Protein AF-A0A061NPI5-F1 (afdb_monomer_lite)

Structure (mmCIF, N/CA/C/O backbone):
data_AF-A0A061NPI5-F1
#
_entry.id   AF-A0A061NPI5-F1
#
loop_
_atom_site.group_PDB
_atom_site.id
_atom_site.type_symbol
_atom_site.label_atom_id
_atom_site.label_alt_id
_atom_site.label_comp_id
_atom_site.label_asym_id
_atom_site.label_entity_id
_atom_site.label_seq_id
_atom_site.pdbx_PDB_ins_code
_atom_site.Cartn_x
_atom_site.Cartn_y
_atom_site.Cartn_z
_atom_site.occupancy
_atom_site.B_iso_or_equiv
_atom_site.auth_seq_id
_atom_site.auth_comp_id
_atom_site.auth_asym_id
_atom_site.auth_atom_id
_atom_site.pdbx_PDB_model_num
ATOM 1 N N . MET A 1 1 ? 3.033 -9.513 13.502 1.00 72.94 1 MET A N 1
ATOM 2 C CA . MET A 1 1 ? 1.823 -9.063 12.774 1.00 72.94 1 MET A CA 1
ATOM 3 C C . MET A 1 1 ? 0.917 -10.208 12.319 1.00 72.94 1 MET A C 1
ATOM 5 O O . MET A 1 1 ? -0.206 -10.256 12.786 1.00 72.94 1 MET A O 1
ATOM 9 N N . LYS A 1 2 ? 1.377 -11.180 11.509 1.00 81.38 2 LYS A N 1
ATOM 10 C CA . LYS A 1 2 ? 0.527 -12.291 11.009 1.00 81.38 2 LYS A CA 1
ATOM 11 C C . LYS A 1 2 ? -0.224 -13.074 12.102 1.00 81.38 2 LYS A C 1
ATOM 13 O O . LYS A 1 2 ? -1.406 -13.336 11.943 1.00 81.38 2 LYS A O 1
ATOM 18 N N . LYS A 1 3 ? 0.432 -13.398 13.226 1.00 85.38 3 LYS A N 1
ATOM 19 C CA . LYS A 1 3 ? -0.215 -14.069 14.375 1.00 85.38 3 LYS A CA 1
ATOM 20 C C . LYS A 1 3 ? -1.338 -13.224 14.995 1.00 85.38 3 LYS A C 1
ATOM 22 O O . LYS A 1 3 ? -2.401 -13.751 15.280 1.00 85.38 3 LYS A O 1
ATOM 27 N N . LEU A 1 4 ? -1.113 -11.916 15.138 1.00 87.50 4 LEU A N 1
ATOM 28 C CA . LEU A 1 4 ? -2.099 -10.973 15.680 1.00 87.50 4 LEU A CA 1
ATOM 29 C C . LEU A 1 4 ? -3.284 -10.807 14.724 1.00 87.50 4 LEU A C 1
ATOM 31 O O . LEU A 1 4 ? -4.431 -10.887 15.141 1.00 87.50 4 LEU A O 1
ATOM 35 N N . LEU A 1 5 ? -3.004 -10.679 13.425 1.00 87.50 5 LEU A N 1
ATOM 36 C CA . LEU A 1 5 ? -4.039 -10.629 12.395 1.00 87.50 5 LEU A CA 1
ATOM 37 C C . LEU A 1 5 ? -4.825 -11.935 12.293 1.00 87.50 5 LEU A C 1
ATOM 39 O O . LEU A 1 5 ? -5.981 -11.886 11.902 1.00 87.50 5 LEU A O 1
ATOM 43 N N . ALA A 1 6 ? -4.250 -13.085 12.655 1.00 84.19 6 ALA A N 1
ATOM 44 C CA . ALA A 1 6 ? -4.962 -14.360 12.669 1.00 84.19 6 ALA A CA 1
ATOM 45 C C . ALA A 1 6 ? -5.991 -14.441 13.809 1.00 84.19 6 ALA A C 1
ATOM 47 O O . ALA A 1 6 ? -7.097 -14.918 13.571 1.00 84.19 6 ALA A O 1
ATOM 48 N N . VAL A 1 7 ? -5.671 -13.920 14.998 1.00 90.38 7 VAL A N 1
ATOM 49 C CA . VAL A 1 7 ? -6.577 -13.945 16.166 1.00 90.38 7 VAL A CA 1
ATOM 50 C C . VAL A 1 7 ? -7.546 -12.761 16.232 1.00 90.38 7 VAL A C 1
ATOM 52 O O . VAL A 1 7 ? -8.573 -12.860 16.891 1.00 90.38 7 VAL A O 1
ATOM 55 N N . ALA A 1 8 ? -7.253 -11.648 15.553 1.00 89.75 8 ALA A N 1
ATOM 56 C CA . ALA A 1 8 ? -8.112 -10.464 15.559 1.00 89.75 8 ALA A CA 1
ATOM 57 C C . ALA A 1 8 ? -9.493 -10.739 14.937 1.00 89.75 8 ALA A C 1
ATOM 59 O O . ALA A 1 8 ? -9.589 -11.402 13.906 1.00 89.75 8 ALA A O 1
ATOM 60 N N . THR A 1 9 ? -10.557 -10.192 15.519 1.00 90.81 9 THR A N 1
ATOM 61 C CA . THR A 1 9 ? -11.923 -10.265 14.968 1.00 90.81 9 THR A CA 1
ATOM 62 C C . THR A 1 9 ? -12.159 -9.240 13.862 1.00 90.81 9 THR A C 1
ATOM 64 O O . THR A 1 9 ? -12.894 -9.514 12.919 1.00 90.81 9 THR A O 1
ATOM 67 N N . GLN A 1 10 ? -11.495 -8.088 13.949 1.00 90.75 10 GLN A N 1
ATOM 68 C CA . GLN A 1 10 ? -11.633 -6.969 13.025 1.00 90.75 10 GLN A CA 1
ATOM 69 C C . GLN A 1 10 ? -10.283 -6.278 12.808 1.00 90.75 10 GLN A C 1
ATOM 71 O O . GLN A 1 10 ? -9.409 -6.315 13.677 1.00 90.75 10 GLN A O 1
ATOM 76 N N . VAL A 1 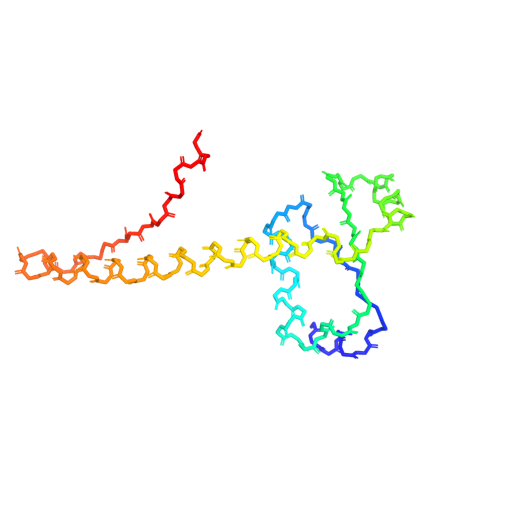11 ? -10.115 -5.642 11.649 1.00 92.44 11 VAL A N 1
ATOM 77 C CA . VAL A 1 11 ? -8.934 -4.841 11.317 1.00 92.44 11 VAL A CA 1
ATOM 78 C C . VAL A 1 11 ? -9.343 -3.386 11.098 1.00 92.44 11 VAL A C 1
ATOM 80 O O . VAL A 1 11 ? -10.209 -3.097 10.276 1.00 92.44 11 VAL A O 1
ATOM 83 N N . ILE A 1 12 ? -8.697 -2.467 11.817 1.00 93.50 12 ILE A N 1
ATOM 84 C CA . ILE A 1 12 ? -8.809 -1.026 11.573 1.00 93.50 12 ILE A CA 1
ATOM 85 C C . ILE A 1 12 ? -7.512 -0.572 10.910 1.00 93.50 12 ILE A C 1
ATOM 87 O O . ILE A 1 12 ? -6.430 -0.697 11.486 1.00 93.50 12 ILE A O 1
ATOM 91 N N . ILE A 1 13 ? -7.618 -0.072 9.686 1.00 93.25 13 ILE A N 1
ATOM 92 C CA . ILE A 1 13 ? -6.506 0.512 8.949 1.00 93.25 13 ILE A CA 1
ATOM 93 C C . ILE A 1 13 ? -6.363 1.966 9.406 1.00 93.25 13 ILE A C 1
ATOM 95 O O . ILE A 1 13 ? -7.295 2.756 9.279 1.00 93.25 13 ILE A O 1
ATOM 99 N N . ALA A 1 14 ? -5.196 2.301 9.949 1.00 92.94 14 ALA A N 1
ATOM 100 C CA . ALA A 1 14 ? -4.856 3.625 10.473 1.00 92.94 14 ALA A CA 1
ATOM 101 C C . ALA A 1 14 ? -3.536 4.154 9.882 1.00 92.94 14 ALA A C 1
ATOM 103 O O . ALA A 1 14 ? -2.797 4.870 10.547 1.00 92.94 14 ALA A O 1
ATOM 104 N N . THR A 1 15 ? -3.209 3.742 8.654 1.00 92.00 15 THR A N 1
ATOM 105 C CA . THR A 1 15 ? -2.092 4.298 7.876 1.00 92.00 15 THR A CA 1
ATOM 106 C C . THR A 1 15 ? -2.416 5.712 7.391 1.00 92.00 15 THR A C 1
ATOM 108 O O . THR A 1 15 ? -3.544 6.179 7.559 1.00 92.00 15 THR A O 1
ATOM 111 N N . ASP A 1 16 ? -1.460 6.392 6.767 1.00 90.31 16 ASP A N 1
ATOM 112 C CA . ASP A 1 16 ? -1.689 7.724 6.204 1.00 90.31 16 ASP A CA 1
ATOM 113 C C . ASP A 1 16 ? -2.865 7.734 5.216 1.00 90.31 16 ASP A C 1
ATOM 115 O O . ASP A 1 16 ? -3.175 6.725 4.576 1.00 90.31 16 ASP A O 1
ATOM 119 N N . ALA A 1 17 ? -3.573 8.860 5.155 1.00 88.44 17 ALA A N 1
ATOM 120 C CA . ALA A 1 17 ? -4.792 9.053 4.371 1.00 88.44 17 ALA A CA 1
ATOM 121 C C . ALA A 1 17 ? -4.483 9.327 2.887 1.00 88.44 17 ALA A C 1
ATOM 123 O O . ALA A 1 17 ? -4.860 10.352 2.317 1.00 88.44 17 ALA A O 1
ATOM 124 N N . ASP A 1 18 ? -3.757 8.408 2.260 1.00 89.12 18 ASP A N 1
ATOM 125 C CA . ASP A 1 18 ? -3.296 8.522 0.886 1.00 89.12 18 ASP A CA 1
ATOM 126 C C . ASP A 1 18 ? -3.302 7.164 0.155 1.00 89.12 18 ASP A C 1
ATOM 128 O O . ASP A 1 18 ? -3.640 6.109 0.702 1.00 89.12 18 ASP A O 1
ATOM 132 N N . ARG A 1 19 ? -2.951 7.194 -1.137 1.00 87.50 19 ARG A N 1
ATOM 133 C CA . ARG A 1 19 ? -2.905 5.987 -1.979 1.00 87.50 19 ARG A CA 1
ATOM 134 C C . ARG A 1 19 ? -1.826 5.004 -1.524 1.00 87.50 19 ARG A C 1
ATOM 136 O O . ARG A 1 19 ? -2.043 3.794 -1.599 1.00 87.50 19 ARG A O 1
ATOM 143 N N . GLU A 1 20 ? -0.665 5.492 -1.083 1.00 88.00 20 GLU A N 1
ATOM 144 C CA . GLU A 1 20 ? 0.427 4.615 -0.648 1.00 88.00 20 GLU A CA 1
ATOM 145 C C . GLU A 1 20 ? 0.100 3.943 0.689 1.00 88.00 20 GLU A C 1
ATOM 147 O O . GLU A 1 20 ? 0.312 2.737 0.836 1.00 88.00 20 GLU A O 1
ATOM 152 N N . GLY A 1 21 ? -0.510 4.674 1.620 1.00 90.44 21 GLY A N 1
ATOM 153 C CA . GLY A 1 21 ? -0.997 4.174 2.898 1.00 90.44 21 GLY A CA 1
ATOM 154 C C . GLY A 1 21 ? -2.032 3.062 2.742 1.00 90.44 21 GLY A C 1
ATOM 155 O O . GLY A 1 21 ? -1.953 2.058 3.462 1.00 90.44 21 GLY A O 1
ATOM 156 N N . GLU A 1 22 ? -2.946 3.176 1.771 1.00 91.62 22 GLU A N 1
ATOM 157 C CA . GLU A 1 22 ? -3.851 2.078 1.393 1.00 91.62 22 GLU A CA 1
ATOM 158 C C . GLU A 1 22 ? -3.090 0.874 0.834 1.00 91.62 22 GLU A C 1
ATOM 160 O O . GLU A 1 22 ? -3.335 -0.267 1.247 1.00 91.62 22 GLU A O 1
ATOM 165 N N . ASN A 1 23 ? -2.143 1.115 -0.079 1.00 91.81 23 ASN A N 1
ATOM 166 C CA . ASN A 1 23 ? -1.345 0.058 -0.697 1.00 91.81 23 ASN A CA 1
ATOM 167 C C . ASN A 1 23 ? -0.584 -0.773 0.337 1.00 91.81 23 ASN A C 1
ATOM 169 O O . ASN A 1 23 ? -0.638 -2.006 0.317 1.00 91.81 23 ASN A O 1
ATOM 173 N N . ILE A 1 24 ? 0.090 -0.108 1.272 1.00 92.44 24 ILE A N 1
ATOM 174 C CA . ILE A 1 24 ? 0.887 -0.760 2.310 1.00 92.44 24 ILE A CA 1
ATOM 175 C C . ILE A 1 24 ? -0.011 -1.587 3.232 1.00 92.44 24 ILE A C 1
ATOM 177 O O . ILE A 1 24 ? 0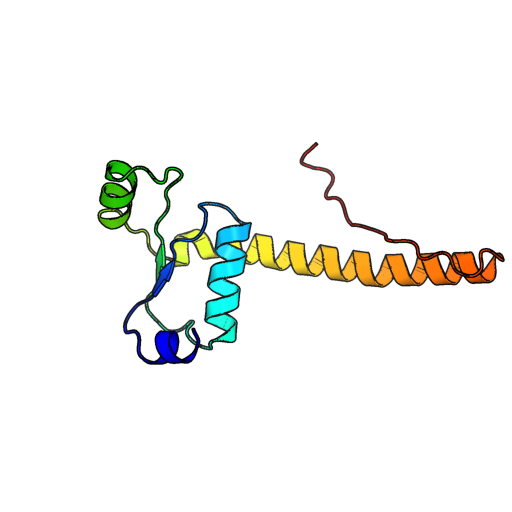.245 -2.778 3.433 1.00 92.44 24 ILE A O 1
ATOM 181 N N . ALA A 1 25 ? -1.080 -0.988 3.765 1.00 92.94 25 ALA A N 1
ATOM 182 C CA . ALA A 1 25 ? -1.964 -1.660 4.710 1.00 92.94 25 ALA A CA 1
ATOM 183 C C . ALA A 1 25 ? -2.601 -2.916 4.103 1.00 92.94 25 ALA A C 1
ATOM 185 O O . ALA A 1 25 ? -2.500 -4.011 4.668 1.00 92.94 25 ALA A O 1
ATOM 186 N N . ARG A 1 26 ? -3.208 -2.784 2.920 1.00 91.88 26 ARG A N 1
ATOM 187 C CA . ARG A 1 26 ? -3.886 -3.898 2.248 1.00 91.88 26 ARG A CA 1
ATOM 188 C C . ARG A 1 26 ? -2.908 -4.962 1.758 1.00 91.88 26 ARG A C 1
ATOM 190 O O . ARG A 1 26 ? -3.203 -6.143 1.919 1.00 91.88 26 ARG A O 1
ATOM 197 N N . SER A 1 27 ? -1.717 -4.593 1.282 1.00 91.69 27 SER A N 1
ATOM 198 C CA . SER A 1 27 ? -0.675 -5.569 0.917 1.00 91.69 27 SER A CA 1
ATOM 199 C C . SER A 1 27 ? -0.227 -6.419 2.110 1.00 91.69 27 SER A C 1
ATOM 201 O O . SER A 1 27 ? -0.005 -7.625 1.976 1.00 91.69 27 SER A O 1
ATOM 203 N N . ILE A 1 28 ? -0.122 -5.823 3.303 1.00 92.25 28 ILE A N 1
ATOM 204 C CA . ILE A 1 28 ? 0.202 -6.559 4.533 1.00 92.25 28 ILE A CA 1
ATOM 205 C C . ILE A 1 28 ? -0.929 -7.528 4.900 1.00 92.25 28 ILE A C 1
ATOM 207 O O . ILE A 1 28 ? -0.655 -8.683 5.236 1.00 92.25 28 ILE A O 1
ATOM 211 N N . ILE A 1 29 ? -2.187 -7.085 4.820 1.00 91.88 29 ILE A N 1
ATOM 212 C CA . ILE A 1 29 ? -3.373 -7.902 5.124 1.00 91.88 29 ILE A CA 1
ATOM 213 C C . ILE A 1 29 ? -3.502 -9.074 4.138 1.00 91.88 29 ILE A C 1
ATOM 215 O O . ILE A 1 29 ? -3.693 -10.219 4.565 1.00 91.88 29 ILE A O 1
ATOM 219 N N . GLU A 1 30 ? -3.318 -8.813 2.842 1.00 91.25 30 GLU A N 1
ATOM 220 C CA . GLU A 1 30 ? -3.324 -9.814 1.769 1.00 91.25 30 GLU A CA 1
ATOM 221 C C . GLU A 1 30 ? -2.227 -10.859 2.005 1.00 91.25 30 GLU A C 1
ATOM 223 O O . GLU A 1 30 ? -2.494 -12.062 2.061 1.00 91.25 30 GLU A O 1
ATOM 228 N N . LYS A 1 31 ? -0.994 -10.413 2.280 1.00 91.62 31 LYS A N 1
ATOM 229 C CA . LYS A 1 31 ? 0.143 -11.300 2.571 1.00 91.62 31 LYS A CA 1
ATOM 230 C C . LYS A 1 31 ? -0.038 -12.089 3.873 1.00 91.62 31 LYS A C 1
ATOM 232 O O . LYS A 1 31 ? 0.464 -13.210 4.004 1.00 91.62 31 LYS A O 1
ATOM 237 N N . ALA A 1 32 ? -0.777 -11.539 4.835 1.00 90.81 32 ALA A N 1
ATOM 238 C CA . ALA A 1 32 ? -1.168 -12.226 6.060 1.00 90.81 32 ALA A CA 1
ATOM 239 C C . ALA A 1 32 ? -2.339 -13.210 5.868 1.00 90.81 32 ALA A C 1
ATOM 241 O O . ALA A 1 32 ? -2.604 -13.982 6.791 1.00 90.81 32 ALA A O 1
ATOM 242 N N . ARG A 1 33 ? -2.982 -13.238 4.688 1.00 88.94 33 ARG A N 1
ATOM 243 C CA . ARG A 1 33 ? -4.200 -14.010 4.371 1.00 88.94 33 ARG A CA 1
ATOM 244 C C . ARG A 1 33 ? -5.393 -13.655 5.267 1.00 88.94 33 ARG A C 1
ATOM 246 O O . ARG A 1 33 ? -6.198 -14.517 5.612 1.00 88.94 33 ARG A O 1
ATOM 253 N N . ALA A 1 34 ? -5.499 -12.385 5.652 1.00 89.25 34 ALA A N 1
ATOM 254 C CA . ALA A 1 34 ? -6.540 -11.880 6.549 1.00 89.25 34 ALA A CA 1
ATOM 255 C C . ALA A 1 34 ? -7.607 -11.029 5.832 1.00 89.25 34 ALA A C 1
ATOM 257 O O . ALA A 1 34 ? -8.413 -10.386 6.493 1.00 89.25 34 ALA A O 1
ATOM 258 N N . SER A 1 35 ? -7.646 -11.042 4.495 1.00 86.44 35 SER A N 1
ATOM 259 C CA . SER A 1 35 ? -8.553 -10.206 3.688 1.00 86.44 35 SER A CA 1
ATOM 260 C C . SER A 1 35 ? -10.045 -10.512 3.860 1.00 86.44 35 SER A C 1
ATOM 262 O O . SER A 1 35 ? -10.873 -9.715 3.453 1.00 86.44 35 SER A O 1
ATOM 264 N N . HIS A 1 36 ? -10.399 -11.656 4.448 1.00 87.19 36 HIS A N 1
ATOM 265 C CA . HIS A 1 36 ? -11.788 -12.039 4.727 1.00 87.19 36 HIS A CA 1
ATOM 266 C C . HIS A 1 36 ? -12.356 -11.371 5.990 1.00 87.19 36 HIS A C 1
ATOM 268 O O . HIS A 1 36 ? -13.529 -11.547 6.305 1.00 87.19 36 HIS A O 1
ATOM 274 N N . LYS A 1 37 ? -11.518 -10.676 6.767 1.00 89.44 37 LYS A N 1
ATOM 275 C CA . LYS A 1 37 ? -11.925 -10.064 8.033 1.00 89.44 37 LYS A CA 1
ATOM 276 C C . LYS A 1 37 ? -12.580 -8.707 7.789 1.00 89.44 37 LYS A C 1
ATOM 278 O O . LYS A 1 37 ? -12.147 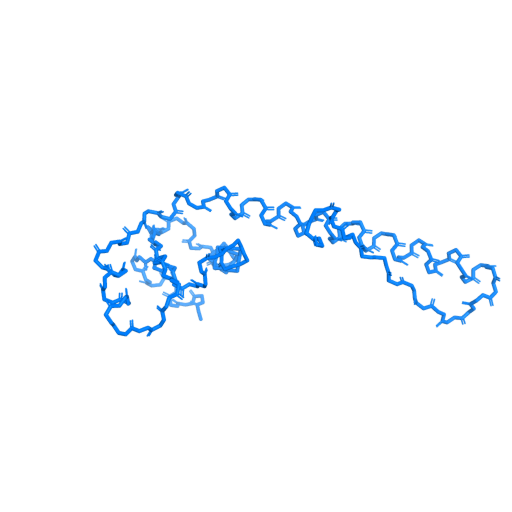-8.003 6.877 1.00 89.44 37 LYS A O 1
ATOM 283 N N . PRO A 1 38 ? -13.562 -8.309 8.617 1.00 92.00 38 PRO A N 1
ATOM 284 C CA . PRO A 1 38 ? -14.168 -6.992 8.508 1.00 92.00 38 PRO A CA 1
ATOM 285 C C . PRO A 1 38 ? -13.093 -5.912 8.665 1.00 92.00 38 PRO A C 1
ATOM 287 O O . PRO A 1 38 ? -12.282 -5.943 9.599 1.00 92.00 38 PRO A O 1
ATOM 290 N N . MET A 1 39 ? -13.081 -4.981 7.713 1.00 92.44 39 MET A N 1
ATOM 291 C CA . MET A 1 39 ? -12.089 -3.919 7.605 1.00 92.44 39 MET A CA 1
ATOM 292 C C . MET A 1 39 ? -12.761 -2.557 7.728 1.00 92.44 39 MET A C 1
ATOM 294 O O . MET A 1 39 ? -13.708 -2.244 7.009 1.00 92.44 39 MET A O 1
ATOM 298 N N . GLN A 1 40 ? -12.232 -1.734 8.625 1.00 94.06 40 GLN A N 1
ATOM 299 C CA . GLN A 1 40 ? -12.593 -0.328 8.756 1.00 94.06 40 GLN A CA 1
ATOM 300 C C . GLN A 1 40 ? -11.380 0.552 8.496 1.00 94.06 40 GLN A C 1
ATOM 302 O O . GLN A 1 40 ? -10.239 0.137 8.706 1.00 94.06 40 GLN A O 1
ATOM 307 N N . ARG A 1 41 ? -11.634 1.779 8.051 1.00 93.50 41 ARG A N 1
ATOM 308 C CA . ARG A 1 41 ? -10.606 2.752 7.714 1.00 93.50 41 ARG A CA 1
ATOM 309 C C . ARG A 1 41 ? -10.743 4.009 8.559 1.00 93.50 41 ARG A C 1
ATOM 311 O O . ARG A 1 41 ? -11.775 4.679 8.528 1.00 93.50 41 ARG A O 1
ATOM 318 N N . LEU A 1 42 ? -9.668 4.336 9.269 1.00 93.81 42 LEU A N 1
ATOM 319 C CA . LEU A 1 42 ? -9.462 5.627 9.907 1.00 93.81 42 LEU A CA 1
ATOM 320 C C . LEU A 1 42 ? -8.848 6.578 8.876 1.00 93.81 42 LEU A C 1
ATOM 322 O O . LEU A 1 42 ? -7.733 6.336 8.416 1.00 93.81 42 LEU A O 1
ATOM 326 N N . TRP A 1 43 ? -9.582 7.624 8.499 1.00 90.81 43 TRP A N 1
ATOM 327 C CA . TRP A 1 43 ? -9.152 8.616 7.512 1.00 90.81 43 TRP A CA 1
ATOM 328 C C . TRP A 1 43 ? -8.949 9.968 8.197 1.00 90.81 43 TRP A C 1
ATOM 330 O O . TRP A 1 43 ? -9.893 10.741 8.351 1.00 90.81 43 TRP A O 1
ATOM 340 N N . ILE A 1 44 ? -7.727 10.224 8.660 1.00 91.31 44 ILE A N 1
ATOM 341 C CA . ILE A 1 44 ? -7.356 11.456 9.363 1.00 91.31 44 ILE A CA 1
ATOM 342 C C . ILE A 1 44 ? -6.079 12.034 8.754 1.00 91.31 44 ILE A C 1
ATOM 344 O O . ILE A 1 44 ? -5.175 11.291 8.386 1.00 91.31 44 ILE A O 1
ATOM 348 N N . ASN A 1 45 ? -6.005 13.363 8.682 1.00 87.62 45 ASN A N 1
ATOM 349 C CA . ASN A 1 45 ? -4.829 14.092 8.187 1.00 87.62 45 ASN A CA 1
ATOM 350 C C . ASN A 1 45 ? -4.012 14.738 9.321 1.00 87.62 45 ASN A C 1
ATOM 352 O O . ASN A 1 45 ? -3.010 15.397 9.059 1.00 87.62 45 ASN A O 1
ATOM 356 N N . SER A 1 46 ? -4.454 14.592 10.576 1.00 88.44 46 SER A N 1
ATOM 357 C CA . SER A 1 46 ? -3.823 15.182 11.758 1.00 88.44 46 SER A CA 1
ATOM 358 C C . SER A 1 46 ? -3.709 14.155 12.880 1.00 88.44 46 SER A C 1
ATOM 360 O O . SER A 1 46 ? -4.617 13.356 13.103 1.00 88.44 46 SER A O 1
ATOM 362 N N . LEU A 1 47 ? -2.591 14.211 13.606 1.00 89.94 47 LEU A N 1
ATOM 363 C CA . LEU A 1 47 ? -2.309 13.375 14.777 1.00 89.94 47 LEU A CA 1
ATOM 364 C C . LEU A 1 47 ? -2.774 14.027 16.089 1.00 89.94 47 LEU A C 1
ATOM 366 O O . LEU A 1 47 ? -2.495 13.517 17.176 1.00 89.94 47 LEU A O 1
ATOM 370 N N . GLU A 1 48 ? -3.476 15.159 16.013 1.00 92.94 48 GLU A N 1
ATOM 371 C CA . GLU A 1 48 ? -4.056 15.797 17.187 1.00 92.94 48 GLU A CA 1
ATOM 372 C C . GLU A 1 48 ? -5.103 14.900 17.851 1.00 92.94 48 GLU A C 1
ATOM 374 O O . GLU A 1 48 ? -5.949 14.280 17.206 1.00 92.94 48 GLU A O 1
ATOM 379 N N . LYS A 1 49 ? -5.087 14.875 19.187 1.00 91.94 49 LYS A N 1
ATOM 380 C CA . LYS A 1 49 ? -5.931 13.982 19.993 1.00 91.94 49 LYS A CA 1
ATOM 381 C C . LYS A 1 49 ? -7.425 14.107 19.669 1.00 91.94 49 LYS A C 1
ATOM 383 O O . LYS A 1 49 ? -8.130 13.101 19.678 1.00 91.94 49 LYS A O 1
ATOM 388 N N . GLN A 1 50 ? -7.904 15.321 19.401 1.00 91.75 50 GLN A N 1
ATOM 389 C CA . GLN A 1 50 ? -9.314 15.566 19.083 1.00 91.75 50 GLN A CA 1
ATOM 390 C C . GLN A 1 50 ? -9.699 14.967 17.724 1.00 91.75 50 GLN A C 1
ATOM 392 O O . GLN A 1 50 ? -10.733 14.311 17.619 1.00 91.75 50 GLN A O 1
ATOM 397 N N . GLU A 1 51 ? -8.844 15.127 16.714 1.00 90.50 51 GLU A N 1
ATOM 398 C CA . GLU A 1 51 ? -9.070 14.604 15.364 1.00 90.50 51 GLU A CA 1
ATOM 399 C C . GLU A 1 51 ? -8.994 13.080 15.328 1.00 90.50 51 GLU A C 1
ATOM 401 O O . GLU A 1 51 ? -9.842 12.437 14.716 1.00 90.50 51 GLU A O 1
ATOM 406 N N . VAL A 1 52 ? -8.061 12.481 16.072 1.00 91.81 52 VAL A N 1
ATOM 407 C CA . VAL A 1 52 ? -7.995 11.023 16.229 1.00 91.81 52 VAL A CA 1
ATOM 408 C C . VAL A 1 52 ? -9.292 10.494 16.850 1.00 91.81 52 VAL A C 1
ATOM 410 O O . VAL A 1 52 ? -9.889 9.560 16.320 1.00 91.81 52 VAL A O 1
ATOM 413 N N . GLN A 1 53 ? -9.774 11.107 17.938 1.00 92.38 53 GLN A N 1
ATOM 414 C CA . GLN A 1 53 ? -11.027 10.692 18.582 1.00 92.38 53 GLN A CA 1
ATOM 415 C C . GLN A 1 53 ? -12.233 10.815 17.643 1.00 92.38 53 GLN A C 1
ATOM 417 O O . GLN A 1 53 ? -13.041 9.891 17.578 1.00 92.38 53 GLN A O 1
ATOM 422 N N . ARG A 1 54 ? -12.334 11.912 16.883 1.00 91.50 54 ARG A N 1
ATOM 423 C CA . ARG A 1 54 ? -13.379 12.097 15.861 1.00 91.50 54 ARG A CA 1
ATOM 424 C C . ARG A 1 54 ? -13.264 11.081 14.724 1.00 91.50 54 ARG A C 1
ATOM 426 O O . ARG A 1 54 ? -14.268 10.537 14.280 1.00 91.50 54 ARG A O 1
ATOM 433 N N . GLY A 1 55 ? -12.050 10.771 14.280 1.00 90.81 55 GLY A N 1
ATOM 434 C CA . GLY A 1 55 ? -11.820 9.765 13.248 1.00 90.81 55 GLY A CA 1
ATOM 435 C C . GLY A 1 55 ? -12.257 8.366 13.690 1.00 90.81 55 GLY A C 1
ATOM 436 O O . GLY A 1 55 ? -12.836 7.625 12.898 1.00 90.81 55 GLY A O 1
ATOM 437 N N . PHE A 1 56 ? -12.047 8.013 14.962 1.00 91.88 56 PHE A N 1
ATOM 438 C CA . PHE A 1 56 ? -12.510 6.736 15.515 1.00 91.88 56 PHE A CA 1
ATOM 439 C C . PHE A 1 56 ? -14.034 6.657 15.676 1.00 91.88 56 PHE A C 1
ATOM 441 O O . PHE A 1 56 ? -14.583 5.559 15.607 1.00 91.88 56 PHE A O 1
ATOM 448 N N . THR A 1 57 ? -14.737 7.779 15.862 1.00 92.00 57 THR A N 1
ATOM 449 C CA . THR A 1 57 ? -16.211 7.778 15.865 1.00 92.00 57 THR A CA 1
ATOM 450 C C . THR A 1 57 ? -16.803 7.743 14.456 1.00 92.00 57 THR A C 1
ATOM 452 O O . THR A 1 57 ? -17.937 7.302 14.290 1.00 92.00 57 THR A O 1
ATOM 455 N N . GLN A 1 58 ? -16.041 8.159 13.440 1.00 90.69 58 GLN A N 1
ATOM 456 C CA . GLN A 1 58 ? -16.459 8.224 12.034 1.00 90.69 58 GLN A CA 1
ATOM 457 C C . GLN A 1 58 ? -15.685 7.251 11.130 1.00 90.6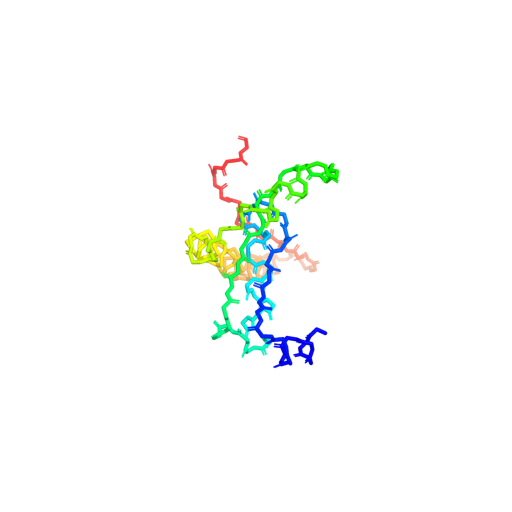9 58 GLN A C 1
ATOM 459 O O . GLN A 1 58 ? -15.338 7.582 9.990 1.00 90.69 58 GLN A O 1
ATOM 464 N N . LEU A 1 59 ? -15.418 6.039 11.626 1.00 92.19 59 LEU A N 1
ATOM 465 C CA . LEU A 1 59 ? -14.744 5.003 10.844 1.00 92.19 59 LEU A CA 1
ATOM 466 C C . LEU A 1 59 ? -15.523 4.691 9.566 1.00 92.19 59 LEU A C 1
ATOM 468 O O . LEU A 1 59 ? -16.730 4.457 9.581 1.00 92.19 59 LEU A O 1
ATOM 472 N N . GLN A 1 60 ? -14.803 4.672 8.452 1.00 91.12 60 GLN A N 1
ATOM 473 C CA . GLN A 1 60 ? -15.364 4.364 7.144 1.00 91.12 60 GLN A CA 1
ATOM 474 C C . GLN A 1 60 ? -15.225 2.868 6.857 1.00 91.12 60 GLN A C 1
ATOM 476 O O . GLN A 1 60 ? -14.322 2.203 7.373 1.00 91.12 60 GLN A O 1
ATOM 481 N N . GLU A 1 61 ? -16.088 2.332 6.000 1.00 91.50 61 GLU A N 1
ATOM 482 C CA . GLU A 1 61 ? -15.920 0.974 5.485 1.00 91.50 61 GLU A CA 1
ATOM 483 C C . GLU A 1 61 ? -14.653 0.881 4.629 1.00 91.50 61 GLU A C 1
ATOM 485 O O . GLU A 1 61 ? -14.368 1.767 3.818 1.00 91.50 61 GLU A O 1
ATOM 490 N N . GLY A 1 62 ? -13.881 -0.195 4.807 1.00 85.19 62 GLY A N 1
ATOM 491 C CA . GLY A 1 62 ? -12.627 -0.385 4.079 1.00 85.19 62 GLY A CA 1
ATOM 492 C C . GLY A 1 62 ? -12.818 -0.405 2.561 1.00 85.19 62 GLY A C 1
ATOM 493 O O . GLY A 1 62 ? -11.977 0.125 1.833 1.00 85.19 62 GLY A O 1
ATOM 494 N N . ASP A 1 63 ? -13.924 -0.967 2.074 1.00 86.94 63 ASP A N 1
ATOM 495 C CA . ASP A 1 63 ? -14.187 -1.178 0.643 1.00 86.94 63 ASP A CA 1
ATOM 496 C C . ASP A 1 63 ? -14.329 0.120 -0.152 1.00 86.94 63 ASP A C 1
ATOM 498 O O . ASP A 1 63 ? -13.982 0.159 -1.332 1.00 86.94 63 ASP A O 1
ATOM 502 N N . LYS A 1 64 ? -14.701 1.219 0.513 1.00 88.69 64 LYS A N 1
ATOM 503 C CA . LYS A 1 64 ? -14.757 2.557 -0.091 1.00 88.69 64 LYS A CA 1
ATOM 504 C C . LYS A 1 64 ? -13.418 3.001 -0.695 1.00 88.69 64 LYS A C 1
ATOM 506 O O . LYS A 1 64 ? -13.407 3.792 -1.633 1.00 88.69 64 LYS A O 1
ATOM 511 N N . TYR A 1 65 ? -12.304 2.483 -0.176 1.00 87.94 65 TYR A N 1
ATOM 512 C CA . TYR A 1 65 ? -10.946 2.831 -0.603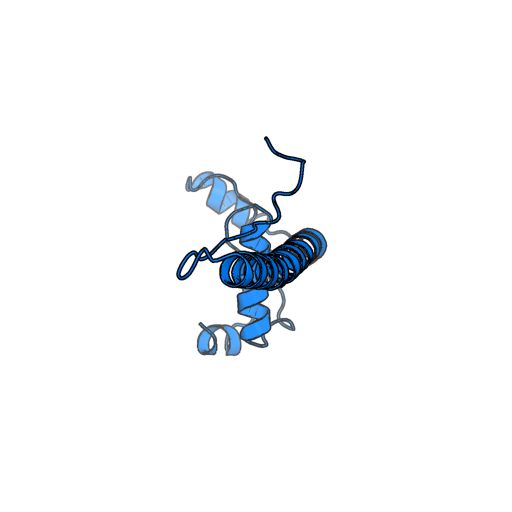 1.00 87.94 65 TYR A CA 1
ATOM 513 C C . TYR A 1 65 ? -10.256 1.722 -1.410 1.00 87.94 65 TYR A C 1
ATOM 515 O O . TYR A 1 65 ? -9.074 1.832 -1.735 1.00 87.94 65 TYR A O 1
ATOM 523 N N . LEU A 1 66 ? -10.982 0.658 -1.776 1.00 88.00 66 LEU A N 1
ATOM 524 C CA . LEU A 1 66 ? -10.429 -0.439 -2.573 1.00 88.00 66 LEU A CA 1
ATOM 525 C C . LEU A 1 66 ? -9.909 0.045 -3.937 1.00 88.00 66 LEU A C 1
ATOM 527 O O . LEU A 1 66 ? -8.854 -0.400 -4.378 1.00 88.00 66 LEU A O 1
ATOM 531 N N . SER A 1 67 ? -10.587 1.008 -4.562 1.00 89.75 67 SER A N 1
ATOM 532 C CA . SER A 1 67 ? -10.159 1.592 -5.838 1.00 89.75 67 SER A CA 1
ATOM 533 C C . SER A 1 67 ? -8.797 2.294 -5.749 1.00 89.75 67 SER A C 1
ATOM 535 O O . SER A 1 67 ? -7.978 2.148 -6.654 1.00 89.75 67 SER A O 1
ATOM 537 N N . LEU A 1 68 ? -8.508 2.997 -4.645 1.00 88.88 68 LEU A N 1
ATOM 538 C CA . LEU A 1 68 ? -7.202 3.637 -4.416 1.00 88.88 68 LEU A CA 1
ATOM 539 C C . LEU A 1 68 ? -6.087 2.598 -4.294 1.00 88.88 68 LEU A C 1
ATOM 541 O O . LEU A 1 68 ? -4.987 2.790 -4.814 1.00 88.88 68 LEU A O 1
ATOM 545 N N . TYR A 1 69 ? -6.383 1.490 -3.618 1.00 89.75 69 TYR A N 1
ATOM 546 C CA . TYR A 1 69 ? -5.472 0.360 -3.510 1.00 89.75 69 TYR A CA 1
ATOM 547 C C . TYR A 1 69 ? -5.179 -0.271 -4.873 1.00 89.75 69 TYR A C 1
ATOM 549 O O . TYR A 1 69 ? -4.015 -0.496 -5.204 1.00 89.75 69 TYR A O 1
ATOM 557 N N . GLU A 1 70 ? -6.210 -0.533 -5.677 1.00 90.00 70 GLU A N 1
ATOM 558 C CA . GLU A 1 70 ? -6.056 -1.114 -7.014 1.00 90.00 70 GLU A CA 1
ATOM 559 C C . GLU A 1 70 ? -5.259 -0.197 -7.945 1.00 90.00 70 GLU A C 1
ATOM 561 O O . GLU A 1 70 ? -4.352 -0.665 -8.637 1.00 90.00 70 GLU A O 1
ATOM 566 N N . GLU A 1 71 ? -5.524 1.112 -7.908 1.00 90.88 71 GLU A N 1
ATOM 567 C CA . GLU A 1 71 ? -4.767 2.116 -8.657 1.00 90.88 71 GLU A CA 1
ATOM 568 C C . GLU A 1 71 ? -3.280 2.107 -8.261 1.00 90.88 71 GLU A C 1
ATOM 570 O O . GLU A 1 71 ? -2.395 2.025 -9.120 1.00 90.88 71 GLU A O 1
ATOM 575 N N . ALA A 1 72 ? -2.989 2.149 -6.957 1.00 89.50 72 ALA A N 1
ATOM 576 C CA . ALA A 1 72 ? -1.622 2.140 -6.442 1.00 89.50 72 ALA A CA 1
ATOM 577 C C . ALA A 1 72 ? -0.885 0.835 -6.785 1.00 89.50 72 ALA A C 1
ATOM 579 O O . ALA A 1 72 ? 0.285 0.862 -7.179 1.00 89.50 72 ALA A O 1
ATOM 580 N N . LYS A 1 73 ? -1.577 -0.307 -6.693 1.00 90.12 73 LYS A N 1
ATOM 581 C CA . LYS A 1 73 ? -1.048 -1.627 -7.052 1.00 90.12 73 LYS A CA 1
ATOM 582 C C . LYS A 1 73 ? -0.723 -1.698 -8.542 1.00 90.12 73 LYS A C 1
ATOM 584 O O . LYS A 1 73 ? 0.387 -2.086 -8.902 1.00 90.12 73 LYS A O 1
ATOM 589 N N . ALA A 1 74 ? -1.642 -1.268 -9.407 1.00 90.25 74 ALA A N 1
ATOM 590 C CA . ALA A 1 74 ? -1.426 -1.235 -10.853 1.00 90.25 74 ALA A CA 1
ATOM 591 C C . ALA A 1 74 ? -0.219 -0.364 -11.229 1.00 90.25 74 ALA A C 1
ATOM 593 O O . ALA A 1 74 ? 0.621 -0.780 -12.031 1.00 90.25 74 ALA A O 1
ATOM 594 N N . ARG A 1 75 ? -0.079 0.809 -10.598 1.00 89.06 75 ARG A N 1
ATOM 595 C CA . ARG A 1 75 ? 1.082 1.681 -10.796 1.00 89.06 75 ARG A CA 1
ATOM 596 C C . ARG A 1 75 ? 2.384 1.015 -10.357 1.00 89.06 75 ARG A C 1
ATOM 598 O O . ARG A 1 75 ? 3.345 1.024 -11.120 1.00 89.06 75 ARG A O 1
ATOM 605 N N . GLN A 1 76 ? 2.409 0.400 -9.175 1.00 89.00 76 GLN A N 1
ATOM 606 C CA . GLN A 1 76 ? 3.593 -0.300 -8.672 1.00 89.00 76 GLN A CA 1
ATOM 607 C C . GLN A 1 76 ? 4.037 -1.415 -9.629 1.00 89.00 76 GLN A C 1
ATOM 609 O O . GLN A 1 76 ? 5.229 -1.545 -9.912 1.00 89.00 76 GLN A O 1
ATOM 614 N N . PHE A 1 77 ? 3.090 -2.187 -10.171 1.00 89.69 77 PHE A N 1
ATOM 615 C CA . PHE A 1 77 ? 3.389 -3.210 -11.174 1.00 89.69 77 PHE A CA 1
ATOM 616 C C . PHE A 1 77 ? 3.910 -2.616 -12.485 1.00 89.69 77 PHE A C 1
ATOM 618 O O . PHE A 1 77 ? 4.884 -3.132 -13.033 1.00 89.69 77 PHE A O 1
ATOM 625 N N . GLY A 1 78 ? 3.301 -1.535 -12.978 1.00 90.81 78 GLY A N 1
ATOM 626 C CA . GLY A 1 78 ? 3.737 -0.859 -14.200 1.00 90.81 78 GLY A CA 1
ATOM 627 C C . GLY A 1 78 ? 5.152 -0.290 -14.085 1.00 90.81 78 GLY A C 1
ATOM 628 O O . GLY A 1 78 ? 6.001 -0.563 -14.936 1.00 90.81 78 GLY A O 1
ATOM 629 N N . ASP A 1 79 ? 5.431 0.433 -13.000 1.00 88.62 79 ASP A N 1
ATOM 630 C CA . ASP A 1 79 ? 6.739 1.039 -12.747 1.00 88.62 79 ASP A CA 1
ATOM 631 C C . ASP A 1 79 ? 7.827 -0.033 -12.591 1.00 88.62 79 ASP A C 1
ATOM 633 O O . ASP A 1 79 ? 8.918 0.107 -13.150 1.00 88.62 79 ASP A O 1
ATOM 637 N N . TRP A 1 80 ? 7.521 -1.143 -11.908 1.00 89.06 80 TRP A N 1
ATOM 638 C CA . TRP A 1 80 ? 8.442 -2.273 -11.784 1.00 89.06 80 TRP A CA 1
ATOM 639 C C . TRP A 1 80 ? 8.704 -2.956 -13.129 1.00 89.06 80 TRP A C 1
ATOM 641 O O . TRP A 1 80 ? 9.858 -3.209 -13.475 1.00 89.06 80 TRP A O 1
ATOM 651 N N . LEU A 1 81 ? 7.655 -3.221 -13.914 1.00 91.31 81 LEU A N 1
ATOM 652 C CA . LEU A 1 81 ? 7.772 -3.906 -15.200 1.00 91.31 81 LEU A CA 1
ATOM 653 C C . LEU A 1 81 ? 8.604 -3.091 -16.196 1.00 91.31 81 LEU A C 1
ATOM 655 O O . LEU A 1 81 ? 9.529 -3.622 -16.814 1.00 91.31 81 LEU A O 1
ATOM 659 N N . VAL A 1 82 ? 8.294 -1.802 -16.345 1.00 90.12 82 VAL A N 1
ATOM 660 C CA . VAL A 1 82 ? 9.031 -0.910 -17.247 1.00 90.12 82 VAL A CA 1
ATOM 661 C C . VAL A 1 82 ? 10.444 -0.692 -16.723 1.00 90.12 82 VAL A C 1
ATOM 663 O O . VAL A 1 82 ? 11.403 -0.853 -17.476 1.00 90.12 82 VAL A O 1
ATOM 666 N N . GLY A 1 83 ? 10.591 -0.383 -15.434 1.00 89.62 83 GLY A N 1
ATOM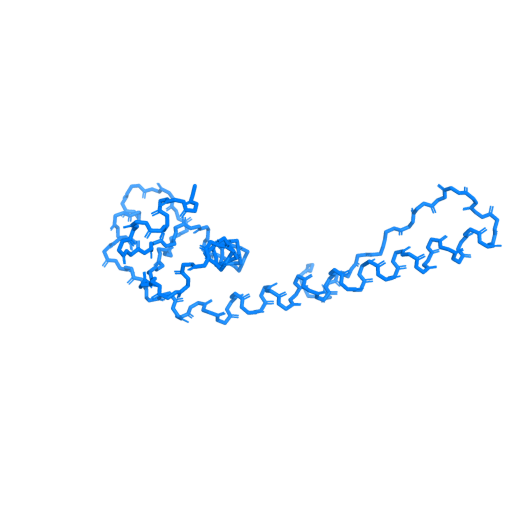 667 C CA . GLY A 1 83 ? 11.886 -0.069 -14.848 1.00 89.62 83 GLY A CA 1
ATOM 668 C C . GLY A 1 83 ? 12.858 -1.242 -14.908 1.00 89.62 83 GLY A C 1
ATOM 669 O O . GLY A 1 83 ? 13.998 -1.073 -15.338 1.00 89.62 83 GLY A O 1
ATOM 670 N N . MET A 1 84 ? 12.413 -2.451 -14.565 1.00 90.50 84 MET A N 1
ATOM 671 C CA . MET A 1 84 ? 13.271 -3.636 -14.556 1.00 90.50 84 MET A CA 1
ATOM 672 C C . MET A 1 84 ? 13.685 -4.065 -15.968 1.00 90.50 84 MET A C 1
ATOM 674 O O . MET A 1 84 ? 14.852 -4.396 -16.190 1.00 90.50 84 MET A O 1
ATOM 678 N N . ASN A 1 85 ? 12.763 -4.026 -16.935 1.00 92.19 85 ASN A N 1
ATOM 679 C CA . ASN A 1 85 ? 13.064 -4.423 -18.310 1.00 92.19 85 ASN A CA 1
ATOM 680 C C . ASN A 1 85 ? 13.915 -3.377 -19.034 1.00 92.19 85 ASN A C 1
ATOM 682 O O . ASN A 1 85 ? 14.944 -3.722 -19.618 1.00 92.19 85 ASN A O 1
ATOM 686 N N . ALA A 1 86 ? 13.538 -2.099 -18.956 1.00 90.38 86 ALA A N 1
ATOM 687 C CA . ALA A 1 86 ? 14.264 -1.034 -19.634 1.00 90.38 86 ALA A CA 1
ATOM 688 C C . ALA A 1 86 ? 15.669 -0.849 -19.043 1.00 90.38 86 ALA A C 1
ATOM 690 O O . ALA A 1 86 ? 16.637 -0.818 -19.797 1.00 90.38 86 ALA A O 1
ATOM 691 N N . SER A 1 87 ? 15.823 -0.826 -17.713 1.00 90.25 87 SER A N 1
ATOM 692 C CA . SER A 1 87 ? 17.149 -0.689 -17.082 1.00 90.25 87 SER A CA 1
ATOM 693 C C . SER A 1 87 ? 18.119 -1.780 -17.539 1.00 90.25 87 SER A C 1
ATOM 695 O O . SER A 1 87 ? 19.278 -1.500 -17.854 1.00 90.25 87 SER A O 1
ATOM 697 N N . ARG A 1 88 ? 17.644 -3.030 -17.635 1.00 89.31 88 ARG A N 1
ATOM 698 C CA . ARG A 1 88 ? 18.450 -4.158 -18.123 1.00 89.31 88 ARG A CA 1
ATOM 699 C C . ARG A 1 88 ? 18.781 -4.016 -19.605 1.00 89.31 88 ARG A C 1
ATOM 701 O O . ARG A 1 88 ? 19.947 -4.152 -19.960 1.00 89.31 88 ARG A O 1
ATOM 708 N N . ALA A 1 89 ? 17.792 -3.704 -20.442 1.00 90.44 89 ALA A N 1
ATOM 709 C CA . ALA A 1 89 ? 17.992 -3.525 -21.878 1.00 90.44 89 ALA A CA 1
ATOM 710 C C . ALA A 1 89 ? 19.022 -2.423 -22.173 1.00 90.44 89 ALA A C 1
ATOM 712 O O . ALA A 1 89 ? 20.000 -2.666 -22.874 1.00 90.44 89 ALA A O 1
ATOM 713 N N . TYR A 1 90 ? 18.866 -1.241 -21.573 1.00 88.75 90 TYR A N 1
ATOM 714 C CA . TYR A 1 90 ? 19.798 -0.128 -21.768 1.00 88.75 90 TYR A CA 1
ATOM 715 C C . TYR A 1 90 ? 21.192 -0.417 -21.208 1.00 88.75 90 TYR A C 1
ATOM 717 O O . TYR A 1 90 ? 22.184 -0.060 -21.841 1.00 88.75 90 TYR A O 1
ATOM 725 N N . SER A 1 91 ? 21.289 -1.087 -20.056 1.00 89.00 91 SER A N 1
ATOM 726 C CA . SER A 1 91 ? 22.591 -1.467 -19.497 1.00 89.00 91 SER A CA 1
ATOM 727 C C . SER A 1 91 ? 23.343 -2.432 -20.422 1.00 89.00 91 SER A C 1
ATOM 729 O O . SER A 1 91 ? 24.536 -2.240 -20.641 1.00 89.00 91 SER A O 1
ATOM 731 N N . LEU A 1 92 ? 22.662 -3.425 -21.008 1.00 89.31 92 LEU A N 1
ATOM 732 C CA . LEU A 1 92 ? 23.275 -4.368 -21.953 1.00 89.31 92 LEU A CA 1
ATOM 733 C C . LEU A 1 92 ? 23.684 -3.679 -23.264 1.00 89.31 92 LEU A C 1
ATOM 735 O O . LEU A 1 92 ? 24.832 -3.802 -23.682 1.00 89.31 92 LEU A O 1
ATOM 739 N N . LEU A 1 93 ? 22.797 -2.870 -23.851 1.00 89.94 93 LEU A N 1
ATOM 740 C CA . LEU A 1 93 ? 23.080 -2.126 -25.086 1.00 89.94 93 LEU A CA 1
ATOM 741 C C . LEU A 1 93 ? 24.289 -1.188 -24.951 1.00 89.94 93 LEU A C 1
ATOM 743 O O . LEU A 1 93 ? 25.062 -1.009 -25.889 1.00 89.94 93 LEU A O 1
ATOM 747 N N . LEU A 1 94 ? 24.465 -0.558 -23.787 1.00 88.69 94 LEU A N 1
ATOM 748 C CA . LEU A 1 94 ? 25.612 0.317 -23.543 1.00 88.69 94 LEU A CA 1
ATOM 749 C C . LEU A 1 94 ? 26.906 -0.468 -23.320 1.00 88.69 94 LEU A C 1
ATOM 751 O O . LEU A 1 94 ? 27.968 -0.019 -23.754 1.00 88.69 94 LEU A O 1
ATOM 755 N N . GLN A 1 95 ? 26.826 -1.642 -22.694 1.00 88.00 95 GLN A N 1
ATOM 756 C CA . GLN A 1 95 ? 27.974 -2.535 -22.550 1.00 88.00 95 GLN A CA 1
ATOM 757 C C . GLN A 1 95 ? 28.474 -3.034 -23.911 1.00 88.00 95 GLN A C 1
ATOM 759 O O . GLN A 1 95 ? 29.682 -3.037 -24.129 1.00 88.00 95 GLN A O 1
ATOM 764 N N . GLU A 1 96 ? 27.573 -3.365 -24.842 1.00 87.69 96 GLU A N 1
ATOM 765 C CA . GLU A 1 96 ? 27.927 -3.731 -26.226 1.00 87.69 96 GLU A CA 1
ATOM 766 C C . GLU A 1 96 ? 28.651 -2.599 -26.970 1.00 87.69 96 GLU A C 1
ATOM 768 O O . GLU A 1 96 ? 29.519 -2.850 -27.800 1.00 87.69 96 GLU A O 1
ATOM 773 N N . ARG A 1 97 ? 28.347 -1.338 -26.639 1.00 86.75 97 ARG A N 1
ATOM 774 C CA . ARG A 1 97 ? 28.986 -0.147 -27.226 1.00 86.75 97 ARG A CA 1
ATOM 775 C C . ARG A 1 97 ? 30.279 0.281 -26.520 1.00 86.75 97 ARG A C 1
ATOM 777 O O . ARG A 1 97 ? 30.755 1.390 -26.747 1.00 86.75 97 ARG A O 1
ATOM 784 N N . GLY A 1 98 ? 30.843 -0.568 -25.659 1.00 85.25 98 GLY A N 1
ATOM 785 C CA . GLY A 1 98 ? 32.126 -0.329 -24.990 1.00 85.25 98 GLY A CA 1
ATOM 786 C C . GLY A 1 98 ? 32.041 0.444 -23.668 1.00 85.25 98 GLY A C 1
ATOM 787 O O . GLY A 1 98 ? 33.070 0.699 -23.044 1.00 85.25 98 GLY A O 1
ATOM 788 N N . TYR A 1 99 ? 30.840 0.773 -23.174 1.00 80.81 99 TYR A N 1
ATOM 789 C CA . TYR A 1 99 ? 30.649 1.399 -21.857 1.00 80.81 99 TYR A CA 1
ATOM 790 C C . TYR A 1 99 ? 30.598 0.346 -20.739 1.00 80.81 99 TYR A C 1
ATOM 792 O O . TYR A 1 99 ? 29.610 0.211 -20.010 1.00 80.81 99 TYR A O 1
ATOM 800 N N . HIS A 1 100 ? 31.671 -0.434 -20.603 1.00 73.69 100 HIS A N 1
ATOM 801 C CA . HIS A 1 100 ? 31.753 -1.507 -19.614 1.00 73.69 100 HIS A CA 1
ATOM 802 C C . HIS A 1 100 ? 31.616 -0.968 -18.173 1.00 73.69 100 HIS A C 1
ATOM 804 O O . HIS A 1 100 ? 32.244 0.021 -17.800 1.00 73.69 100 HIS A O 1
ATOM 810 N N . LYS A 1 101 ? 30.801 -1.655 -17.352 1.00 66.94 101 LYS A N 1
ATOM 811 C CA . LYS A 1 101 ? 30.494 -1.371 -15.928 1.00 66.94 101 LYS A CA 1
ATOM 812 C C . LYS A 1 101 ? 29.585 -0.169 -15.611 1.00 66.94 101 LYS A C 1
ATOM 814 O O . LYS A 1 101 ? 29.469 0.187 -14.439 1.00 66.94 101 LYS A O 1
ATOM 819 N N . ARG A 1 102 ? 28.871 0.421 -16.577 1.00 73.94 102 ARG A N 1
ATOM 820 C CA . ARG A 1 102 ? 27.779 1.362 -16.252 1.00 73.94 102 ARG A CA 1
ATOM 821 C C . ARG A 1 102 ? 26.440 0.644 -16.109 1.00 73.94 102 ARG A C 1
ATOM 823 O O . ARG A 1 102 ? 25.973 -0.003 -17.039 1.00 73.94 102 ARG A O 1
ATOM 830 N N . LEU A 1 103 ? 25.829 0.791 -14.935 1.00 79.50 103 LEU A N 1
ATOM 831 C CA . LEU A 1 103 ? 24.424 0.468 -14.711 1.00 79.50 103 LEU A CA 1
ATOM 832 C C . LEU A 1 103 ? 23.586 1.696 -15.057 1.00 79.50 103 LEU A C 1
ATOM 834 O O . LEU A 1 103 ? 23.868 2.794 -14.574 1.00 79.50 103 LEU A O 1
ATOM 838 N N . VAL A 1 104 ? 22.561 1.505 -15.882 1.00 82.25 104 VAL A N 1
ATOM 839 C CA . VAL A 1 104 ? 21.579 2.543 -16.195 1.00 82.25 104 VAL A CA 1
ATOM 840 C C . VAL A 1 104 ? 20.249 2.155 -15.580 1.00 82.25 104 VAL A C 1
ATOM 842 O O . VAL A 1 104 ? 19.716 1.085 -15.860 1.00 82.25 104 VAL A O 1
ATOM 845 N N . SER A 1 105 ? 19.728 3.045 -14.738 1.00 82.25 105 SER A N 1
ATOM 846 C CA . SER A 1 105 ? 18.384 2.936 -14.186 1.00 82.25 105 SER A CA 1
ATOM 847 C C . SER A 1 105 ? 17.424 3.744 -15.049 1.00 82.25 105 SER A C 1
ATOM 849 O O . SER A 1 105 ? 17.615 4.943 -15.252 1.00 82.25 105 SER A O 1
ATOM 851 N N . VAL A 1 106 ? 16.397 3.077 -15.560 1.00 81.62 106 VAL A N 1
ATOM 852 C CA . VAL A 1 106 ? 15.250 3.697 -16.212 1.00 81.62 106 VAL A CA 1
ATOM 853 C C . VAL A 1 106 ? 14.102 3.659 -15.220 1.00 81.62 106 VAL A C 1
ATOM 855 O O . VAL A 1 106 ? 13.680 2.590 -14.785 1.00 81.62 106 VAL A O 1
ATOM 858 N N . VAL A 1 107 ? 13.594 4.833 -14.863 1.00 77.94 107 VAL A N 1
ATOM 859 C CA . VAL A 1 107 ? 12.448 4.970 -13.965 1.00 77.94 107 VAL A CA 1
ATOM 860 C C . VAL A 1 107 ? 11.287 5.518 -14.773 1.00 77.94 107 VAL A C 1
ATOM 862 O O . VAL A 1 107 ? 11.400 6.580 -15.387 1.00 77.94 107 VAL A O 1
ATOM 865 N N . CYS A 1 108 ? 10.165 4.802 -14.762 1.00 66.06 108 CYS A N 1
ATOM 866 C CA . CYS A 1 108 ? 8.917 5.310 -15.304 1.00 66.06 108 CYS A CA 1
ATOM 867 C C . CYS A 1 108 ? 8.434 6.452 -14.398 1.00 66.06 108 CYS A C 1
ATOM 869 O O . CYS A 1 108 ? 7.859 6.232 -13.336 1.00 66.06 108 CYS A O 1
ATOM 871 N N . LYS A 1 109 ? 8.724 7.700 -14.777 1.00 57.94 109 LYS A N 1
ATOM 872 C CA . LYS A 1 109 ? 8.066 8.861 -14.177 1.00 57.94 109 LYS A CA 1
ATOM 873 C C . LYS A 1 109 ? 6.779 9.102 -14.951 1.00 57.94 109 LYS A C 1
ATOM 875 O O . LYS A 1 109 ? 6.818 9.461 -16.124 1.00 57.94 109 LYS A O 1
ATOM 880 N N . HIS A 1 110 ? 5.638 8.886 -14.305 1.00 51.75 110 HIS A N 1
ATOM 881 C CA . HIS A 1 110 ? 4.345 9.241 -14.883 1.00 51.75 110 HIS A CA 1
ATOM 882 C C . HIS A 1 110 ? 4.330 10.751 -15.212 1.00 51.75 110 HIS A C 1
ATOM 884 O O . HIS A 1 110 ? 4.635 11.540 -14.319 1.00 51.75 110 HIS A O 1
ATOM 890 N N . PRO A 1 111 ? 3.967 11.191 -16.433 1.00 43.06 111 PRO A N 1
ATOM 891 C CA . PRO A 1 111 ? 4.027 12.602 -16.840 1.00 43.06 111 PRO A CA 1
ATOM 892 C C . PRO A 1 111 ? 2.896 13.483 -16.266 1.00 43.06 111 PRO A C 1
ATOM 894 O O . PRO A 1 111 ? 2.490 14.465 -16.875 1.00 43.06 111 PRO A O 1
ATOM 897 N N . ARG A 1 112 ? 2.373 13.170 -15.079 1.00 42.94 112 ARG A N 1
ATOM 898 C CA . ARG A 1 112 ? 1.502 14.068 -14.307 1.00 42.94 112 ARG A CA 1
ATOM 899 C C . ARG A 1 112 ? 2.007 14.058 -12.871 1.00 42.94 112 ARG A C 1
ATOM 901 O O . ARG A 1 112 ? 2.211 12.964 -12.349 1.00 42.94 112 ARG A O 1
ATOM 908 N N . PHE A 1 113 ? 2.179 15.247 -12.290 1.00 35.34 113 PHE A N 1
ATOM 909 C CA . PHE A 1 113 ? 2.888 15.579 -11.040 1.00 35.34 113 PHE A CA 1
ATOM 910 C C . PHE A 1 113 ? 4.385 15.914 -11.220 1.00 35.34 113 PHE A C 1
ATOM 912 O O . PHE A 1 113 ? 5.267 15.218 -10.718 1.00 35.34 113 PHE A O 1
ATOM 919 N N . ALA A 1 114 ? 4.640 17.007 -11.946 1.00 36.03 114 ALA A N 1
ATOM 920 C CA . ALA A 1 114 ? 5.632 18.018 -11.577 1.00 36.03 114 ALA A CA 1
ATOM 921 C C . ALA A 1 114 ? 4.864 19.309 -11.261 1.00 36.03 114 ALA A C 1
ATOM 923 O O . ALA A 1 114 ? 3.787 19.481 -11.886 1.00 36.03 114 ALA A O 1
#

Secondary structure (DSSP, 8-state):
-HHHHHH-S-EEE-S-SSHHHHHHHHHHHHHTT-TTS-EEE---S---HHHHHHHHHTPEEGGGGHHHHHHHHHHHHHHHHHHHHHHHHHHHHHHHTT-TT---------SS--

Sequence (114 aa):
MKKLLAVATQVIIATDADREGENIARSIIEKARASHKPMQRLWINSLEKQEVQRGFTQLQEGDKYLSLYEEAKARQFGDWLVGMNASRAYSLLLQERGYHKRLVSVVCKHPRFA

Radius of gyration: 19.91 Å; chains: 1; bounding box: 49×32×47 Å

pLDDT: mean 86.3, std 11.15, range [35.34, 94.06]

Foldseek 3Di:
DLVCLVPDQAEEQEFAQALVSLQVVVVVCVVSVNVVHFYWYQHFHDPDPVRSVVSVVVIHGSVVCVVSNVVSVVVVVVQCVCFVVVQVVVVVVVVVVVVPPDGDTDGPDPPPDD